Protein AF-A0A822FIA0-F1 (afdb_monomer)

pLDDT: mean 90.16, std 9.68, range [56.09, 98.62]

Structure (mmCIF, N/CA/C/O backbone):
data_AF-A0A822FIA0-F1
#
_entry.id   AF-A0A822FIA0-F1
#
loop_
_atom_site.group_PDB
_atom_site.id
_atom_site.type_symbol
_atom_site.label_atom_id
_atom_site.label_alt_id
_atom_site.label_comp_id
_atom_site.label_asym_id
_atom_site.label_entity_id
_atom_site.label_seq_id
_atom_site.pdbx_PDB_ins_code
_atom_site.Cartn_x
_atom_site.Cartn_y
_atom_site.Cartn_z
_atom_site.occupancy
_atom_site.B_iso_or_equiv
_atom_site.auth_seq_id
_atom_site.auth_comp_id
_atom_site.auth_asym_id
_atom_site.auth_atom_id
_atom_site.pdbx_PDB_model_num
ATOM 1 N N . ARG A 1 1 ? -0.409 5.246 -1.041 1.00 96.56 1 ARG A N 1
ATOM 2 C CA . ARG A 1 1 ? -0.980 5.289 0.332 1.00 96.56 1 ARG A CA 1
ATOM 3 C C . ARG A 1 1 ? -0.478 6.500 1.118 1.00 96.56 1 ARG A C 1
ATOM 5 O O . ARG A 1 1 ? -1.311 7.331 1.436 1.00 96.56 1 ARG A O 1
ATOM 12 N N . VAL A 1 2 ? 0.834 6.679 1.334 1.00 96.94 2 VAL A N 1
ATOM 13 C CA . VAL A 1 2 ? 1.371 7.876 2.030 1.00 96.94 2 VAL A CA 1
ATOM 14 C C . VAL A 1 2 ? 0.901 9.205 1.405 1.00 96.94 2 VAL A C 1
ATOM 16 O O . VAL A 1 2 ? 0.311 9.999 2.133 1.00 96.94 2 VAL A O 1
ATOM 19 N N . PRO A 1 3 ? 1.014 9.440 0.076 1.00 98.12 3 PRO A N 1
ATOM 20 C CA . PRO A 1 3 ? 0.528 10.694 -0.509 1.00 98.12 3 PRO A CA 1
ATOM 21 C C . PRO A 1 3 ? -0.981 10.902 -0.336 1.00 98.12 3 PRO A C 1
ATOM 23 O O . PRO A 1 3 ? -1.413 12.027 -0.122 1.00 98.12 3 PRO A O 1
ATOM 26 N N . ALA A 1 4 ? -1.781 9.831 -0.363 1.00 98.12 4 ALA A N 1
ATOM 27 C CA . ALA A 1 4 ? -3.221 9.921 -0.127 1.00 98.12 4 ALA A CA 1
ATOM 28 C C . ALA A 1 4 ? -3.545 10.392 1.296 1.00 98.12 4 ALA A C 1
ATOM 30 O O . ALA A 1 4 ? -4.343 11.311 1.459 1.00 98.12 4 ALA A O 1
ATOM 31 N N . GLY A 1 5 ? -2.876 9.825 2.309 1.00 95.75 5 GLY A N 1
ATOM 32 C CA . GLY A 1 5 ? -3.053 10.234 3.706 1.00 95.75 5 GLY A CA 1
ATOM 33 C C . GLY A 1 5 ? -2.692 11.703 3.948 1.00 95.75 5 GLY A C 1
ATOM 34 O O . GLY A 1 5 ? -3.395 12.394 4.676 1.00 95.75 5 GLY A O 1
ATOM 35 N N . LEU A 1 6 ? -1.653 12.205 3.273 1.00 96.00 6 LEU A N 1
ATOM 36 C CA . LEU A 1 6 ? -1.213 13.601 3.389 1.00 96.00 6 LEU A CA 1
ATOM 37 C C . LEU A 1 6 ? -2.090 14.597 2.617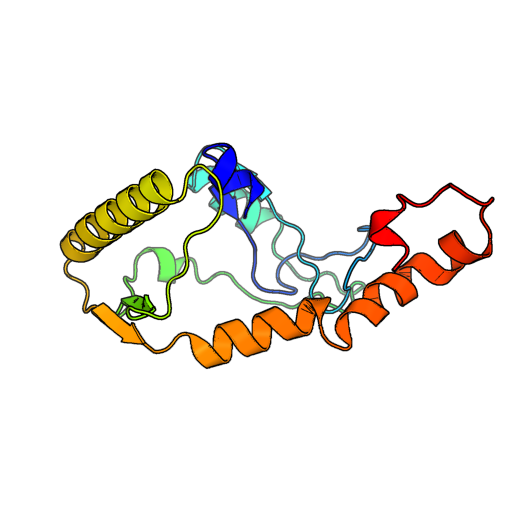 1.00 96.00 6 LEU A C 1
ATOM 39 O O . LEU A 1 6 ? -2.080 15.783 2.928 1.00 96.00 6 LEU A O 1
ATOM 43 N N . ASN A 1 7 ? -2.844 14.132 1.617 1.00 97.56 7 ASN A N 1
ATOM 44 C CA . ASN A 1 7 ? -3.628 14.993 0.726 1.00 97.56 7 ASN A CA 1
ATOM 45 C C . ASN A 1 7 ? -5.140 14.759 0.828 1.00 97.56 7 ASN A C 1
ATOM 47 O O . ASN A 1 7 ? -5.890 15.258 -0.005 1.00 97.56 7 ASN A O 1
ATOM 51 N N . ARG A 1 8 ? -5.597 14.020 1.850 1.00 96.88 8 ARG A N 1
ATOM 52 C CA . ARG A 1 8 ? -7.018 13.693 2.067 1.00 96.88 8 ARG A CA 1
ATOM 53 C C . ARG A 1 8 ? -7.666 13.040 0.838 1.00 96.88 8 ARG A C 1
ATOM 55 O O . ARG A 1 8 ? -8.758 13.424 0.425 1.00 96.88 8 ARG A O 1
ATOM 62 N N . LEU A 1 9 ? -6.975 12.063 0.261 1.00 98.31 9 LEU A N 1
ATOM 63 C CA . LEU A 1 9 ? -7.458 11.273 -0.871 1.00 98.31 9 LEU A CA 1
ATOM 64 C C . LEU A 1 9 ? -7.694 9.823 -0.453 1.00 98.31 9 LEU A C 1
ATOM 66 O O . LEU A 1 9 ? -7.119 9.332 0.522 1.00 98.31 9 LEU A O 1
ATOM 70 N N . ILE A 1 10 ? -8.467 9.107 -1.259 1.00 98.31 10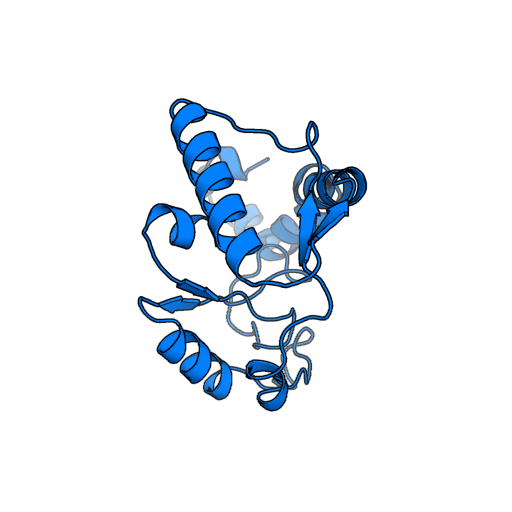 ILE A N 1
ATOM 71 C CA . ILE A 1 10 ? -8.483 7.649 -1.258 1.00 98.31 10 ILE A CA 1
ATOM 72 C C . ILE A 1 10 ? -7.267 7.165 -2.047 1.00 98.31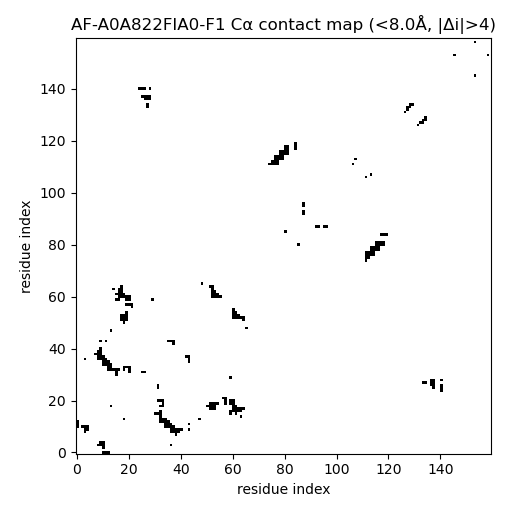 10 ILE A C 1
ATOM 74 O O . ILE A 1 10 ? -7.022 7.602 -3.168 1.00 98.31 10 ILE A O 1
ATOM 78 N N . GLY A 1 11 ? -6.478 6.268 -1.454 1.00 98.12 11 GLY A N 1
ATOM 79 C CA . GLY A 1 11 ? -5.332 5.639 -2.110 1.00 98.12 11 GLY A CA 1
ATOM 80 C C . GLY A 1 11 ? -5.525 4.135 -2.227 1.00 98.12 11 GLY A C 1
ATOM 81 O O . GLY A 1 11 ? -5.151 3.406 -1.305 1.00 98.12 11 GLY A O 1
ATOM 82 N N . LEU A 1 12 ? -6.065 3.669 -3.353 1.00 97.38 12 LEU A N 1
ATOM 83 C CA . LEU A 1 12 ? -6.305 2.2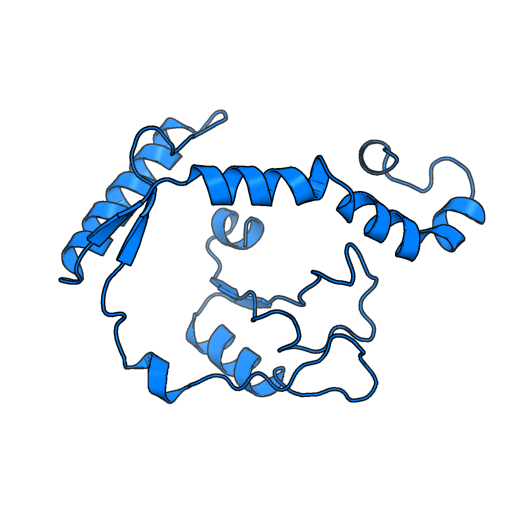47 -3.592 1.00 97.38 12 LEU A CA 1
ATOM 84 C C . LEU A 1 12 ? -5.012 1.565 -4.051 1.00 97.38 12 LEU A C 1
ATOM 86 O O . LEU A 1 12 ? -4.431 1.917 -5.079 1.00 97.38 12 LEU A O 1
ATOM 90 N N . LYS A 1 13 ? -4.566 0.570 -3.276 1.00 97.56 13 LYS A N 1
ATOM 91 C CA . LYS A 1 13 ? -3.485 -0.349 -3.654 1.00 97.56 13 LYS A CA 1
ATOM 92 C C . LYS A 1 13 ? -4.093 -1.737 -3.877 1.00 97.56 13 LYS A C 1
ATOM 94 O O . LYS A 1 13 ? -4.494 -2.352 -2.886 1.00 97.56 13 LYS A O 1
ATOM 99 N N . PRO A 1 14 ? -4.149 -2.253 -5.114 1.00 95.31 14 PRO A N 1
ATOM 100 C CA . PRO A 1 14 ? -4.716 -3.570 -5.367 1.00 95.31 14 PRO A CA 1
ATOM 101 C C . PRO A 1 14 ? -3.840 -4.678 -4.758 1.00 95.31 14 PRO A C 1
ATOM 103 O O . PRO A 1 14 ? -2.696 -4.451 -4.334 1.00 95.31 14 PRO A O 1
ATOM 106 N N . SER A 1 15 ? -4.379 -5.896 -4.701 1.00 95.19 15 SER A N 1
ATOM 107 C CA . SER A 1 15 ? -3.574 -7.097 -4.465 1.00 95.19 15 SER A CA 1
ATOM 108 C C . SER A 1 15 ? -2.496 -7.209 -5.542 1.00 95.19 15 SER A C 1
ATOM 110 O O . SER A 1 15 ? -2.746 -6.886 -6.702 1.00 95.19 15 SER A O 1
ATOM 112 N N . PHE A 1 16 ? -1.305 -7.667 -5.165 1.00 96.19 16 PHE A N 1
ATOM 113 C CA . PHE A 1 16 ? -0.202 -7.817 -6.110 1.00 96.19 16 PHE A CA 1
ATOM 114 C C . PHE A 1 16 ? -0.593 -8.737 -7.280 1.00 96.19 16 PHE A C 1
ATOM 116 O O . PHE A 1 16 ? -1.123 -9.829 -7.057 1.00 96.19 16 PHE A O 1
ATOM 123 N N . GLY A 1 17 ? -0.357 -8.270 -8.507 1.00 96.31 17 GLY A N 1
ATOM 124 C CA . GLY A 1 17 ? -0.712 -8.957 -9.751 1.00 96.31 17 GLY A CA 1
ATOM 125 C C . GLY A 1 17 ? -2.164 -8.799 -10.208 1.00 96.31 17 GLY A C 1
ATOM 126 O O . GLY A 1 17 ? -2.480 -9.174 -11.331 1.00 96.31 17 GLY A O 1
ATOM 127 N N . ALA A 1 18 ? -3.056 -8.227 -9.390 1.00 96.62 18 ALA A N 1
ATOM 128 C CA . ALA A 1 18 ? -4.450 -8.026 -9.792 1.00 96.62 18 ALA A CA 1
ATOM 129 C C . ALA A 1 18 ? -4.615 -6.974 -10.900 1.00 96.62 18 ALA A C 1
ATOM 131 O O . ALA A 1 18 ? -5.578 -7.022 -11.663 1.00 96.62 18 ALA A O 1
ATOM 132 N N . TRP A 1 19 ? -3.715 -5.992 -10.929 1.00 97.31 19 TRP A N 1
ATOM 133 C CA . TRP A 1 19 ? -3.585 -5.029 -12.015 1.00 97.31 19 TRP A CA 1
ATOM 134 C C . TRP A 1 19 ? -2.276 -5.347 -12.739 1.00 97.31 19 TRP A C 1
ATOM 136 O O . TRP A 1 19 ? -1.248 -5.445 -12.058 1.00 97.31 19 TRP A O 1
ATOM 146 N N . PRO A 1 20 ? -2.287 -5.504 -14.071 1.00 96.06 20 PRO A N 1
ATOM 147 C CA . PRO A 1 20 ? -1.059 -5.644 -14.840 1.00 96.06 20 PRO A CA 1
ATOM 148 C C . PRO A 1 20 ? -0.135 -4.432 -14.658 1.00 96.06 20 PRO A C 1
ATOM 150 O O . PRO A 1 20 ? -0.598 -3.293 -14.566 1.00 96.06 20 PRO A O 1
ATOM 153 N N . SER A 1 21 ? 1.173 -4.669 -14.627 1.00 95.62 21 SER A N 1
ATOM 154 C CA . SER A 1 21 ? 2.221 -3.647 -14.519 1.00 95.62 21 SER A CA 1
ATOM 155 C C . SER A 1 21 ? 3.069 -3.523 -15.787 1.00 95.62 21 SER A C 1
ATOM 157 O O . SER A 1 21 ? 3.999 -2.716 -15.841 1.00 95.62 21 SER A O 1
ATOM 159 N N . LYS A 1 22 ? 2.749 -4.273 -16.850 1.00 93.62 22 LYS A N 1
ATOM 160 C CA . LYS A 1 22 ? 3.439 -4.148 -18.138 1.00 93.62 22 LYS A CA 1
ATOM 161 C C . LYS A 1 22 ? 3.400 -2.706 -18.659 1.00 93.62 22 LYS A C 1
ATOM 163 O O . LYS A 1 22 ? 2.344 -2.090 -18.768 1.00 93.62 22 LYS A O 1
ATOM 168 N N . GLY A 1 23 ? 4.572 -2.194 -19.036 1.00 93.12 23 GLY A N 1
ATOM 169 C CA . GLY A 1 23 ? 4.750 -0.813 -19.497 1.00 93.12 23 GLY A CA 1
ATOM 170 C C . GLY A 1 23 ? 5.064 0.186 -18.380 1.00 93.12 23 GLY A C 1
ATOM 171 O O . GLY A 1 23 ? 5.329 1.349 -18.673 1.00 93.12 23 GLY A O 1
ATOM 172 N N . VAL A 1 24 ? 5.083 -0.254 -17.119 1.00 94.88 24 VAL A N 1
ATOM 173 C CA . VAL A 1 24 ? 5.576 0.527 -15.981 1.00 94.88 24 VAL A CA 1
ATOM 174 C C . VAL A 1 24 ? 7.071 0.272 -15.813 1.00 94.88 24 VAL A C 1
ATOM 176 O O . VAL A 1 24 ? 7.525 -0.868 -15.899 1.00 94.88 24 VAL A O 1
ATOM 179 N N . VAL A 1 25 ? 7.842 1.335 -15.577 1.00 93.06 25 VAL A N 1
ATOM 180 C CA . VAL A 1 25 ? 9.263 1.210 -15.230 1.00 93.06 25 VAL A CA 1
ATOM 181 C C . VAL A 1 25 ? 9.363 0.558 -13.845 1.00 93.06 25 VAL A C 1
ATOM 183 O O . VAL A 1 25 ? 8.787 1.105 -12.900 1.00 93.06 25 VAL A O 1
ATOM 186 N N . PRO A 1 26 ? 10.044 -0.593 -13.708 1.00 92.62 26 PRO A N 1
ATOM 187 C CA . PRO A 1 26 ? 10.074 -1.329 -12.452 1.00 92.62 26 PRO A CA 1
ATOM 188 C C . PRO A 1 26 ? 10.898 -0.598 -11.387 1.00 92.62 26 PRO A C 1
ATOM 190 O O . PRO A 1 26 ? 11.936 -0.005 -11.681 1.00 92.62 26 PRO A O 1
ATOM 193 N N . ALA A 1 27 ? 10.449 -0.692 -10.137 1.00 92.50 27 ALA A N 1
ATOM 194 C CA . ALA A 1 27 ? 11.231 -0.375 -8.951 1.00 92.50 27 ALA A CA 1
ATOM 195 C C . ALA A 1 27 ? 11.616 -1.672 -8.228 1.00 92.50 27 ALA A C 1
ATOM 197 O O . ALA A 1 27 ? 12.768 -2.073 -8.273 1.00 92.50 27 ALA A O 1
ATOM 198 N N . CYS A 1 28 ? 10.672 -2.372 -7.603 1.00 93.75 28 CYS A N 1
ATOM 199 C CA . CYS A 1 28 ? 10.892 -3.741 -7.136 1.00 93.75 28 CYS A CA 1
ATOM 200 C C . CYS A 1 28 ? 9.874 -4.606 -7.868 1.00 93.75 28 CYS A C 1
ATOM 202 O O . CYS A 1 28 ? 8.748 -4.742 -7.398 1.00 93.75 28 CYS A O 1
ATOM 204 N N . GLN A 1 29 ? 10.235 -5.134 -9.040 1.00 92.44 29 GLN A N 1
ATOM 205 C CA . GLN A 1 29 ? 9.261 -5.693 -9.982 1.00 92.44 29 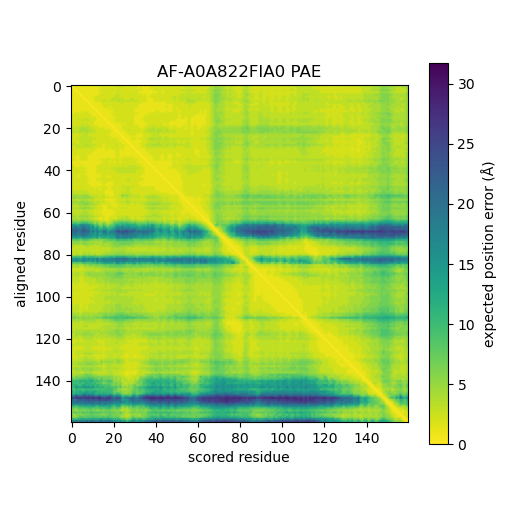GLN A CA 1
ATOM 206 C C . GLN A 1 29 ? 8.395 -6.798 -9.353 1.00 92.44 29 GLN A C 1
ATOM 208 O O . GLN A 1 29 ? 7.203 -6.884 -9.645 1.00 92.44 29 GLN A O 1
ATOM 213 N N . SER A 1 30 ? 8.964 -7.592 -8.438 1.00 93.44 30 SER A N 1
ATOM 214 C CA . SER A 1 30 ? 8.238 -8.633 -7.697 1.00 93.44 30 SER A CA 1
ATOM 215 C C . SER A 1 30 ? 7.225 -8.123 -6.656 1.00 93.44 30 SER A C 1
ATOM 217 O O . SER A 1 30 ? 6.454 -8.916 -6.113 1.00 93.44 30 SER A O 1
ATOM 219 N N . LEU A 1 31 ? 7.212 -6.818 -6.370 1.00 95.56 31 LEU A N 1
ATOM 220 C CA . LEU A 1 31 ? 6.385 -6.157 -5.351 1.00 95.56 31 LEU A CA 1
ATOM 221 C C . LEU A 1 31 ? 5.562 -4.981 -5.904 1.00 95.56 31 LEU A C 1
ATOM 223 O O . LEU A 1 31 ? 4.608 -4.533 -5.255 1.00 95.56 31 LEU A O 1
ATOM 227 N N . ASP A 1 32 ? 5.927 -4.465 -7.076 1.00 96.25 32 ASP A N 1
ATOM 228 C CA . ASP A 1 32 ? 5.328 -3.273 -7.657 1.00 96.25 32 ASP A CA 1
ATOM 229 C C . ASP A 1 32 ? 3.826 -3.452 -7.889 1.00 96.25 32 ASP A C 1
ATOM 231 O O . ASP A 1 32 ? 3.331 -4.481 -8.350 1.00 96.25 32 ASP A O 1
ATOM 235 N N . CYS A 1 33 ? 3.077 -2.407 -7.557 1.00 97.38 33 CYS A N 1
ATOM 236 C CA . CYS A 1 33 ? 1.646 -2.334 -7.801 1.00 97.38 33 CYS A CA 1
ATOM 237 C C . CYS A 1 33 ? 1.352 -0.992 -8.461 1.00 97.38 33 CYS A C 1
ATOM 239 O O . CYS A 1 33 ? 1.674 0.055 -7.893 1.00 97.38 33 CYS A O 1
ATOM 241 N N . VAL A 1 34 ? 0.663 -1.009 -9.601 1.00 97.38 34 VAL A N 1
ATOM 242 C CA . VAL A 1 34 ? -0.026 0.192 -10.078 1.00 97.38 34 VAL A CA 1
ATOM 243 C C . VAL A 1 34 ? -1.101 0.550 -9.052 1.00 97.38 34 VAL A C 1
ATOM 245 O O . VAL A 1 34 ? -1.789 -0.325 -8.524 1.00 97.38 34 VAL A O 1
ATOM 248 N N . THR A 1 35 ? -1.201 1.832 -8.707 1.00 97.69 35 THR A N 1
ATOM 249 C CA . THR A 1 35 ? -2.140 2.325 -7.690 1.00 97.69 35 THR A CA 1
ATOM 250 C C . THR A 1 35 ? -2.934 3.503 -8.218 1.00 97.69 35 THR A C 1
ATOM 252 O O . THR A 1 35 ? -2.579 4.098 -9.234 1.00 97.69 35 THR A O 1
ATOM 255 N N . LEU A 1 36 ? -4.005 3.839 -7.510 1.00 97.56 36 LEU A N 1
ATOM 256 C CA . LEU A 1 36 ? -4.922 4.900 -7.887 1.00 97.56 36 LEU A CA 1
ATOM 257 C C . LEU A 1 36 ? -5.137 5.869 -6.725 1.00 97.56 36 LEU A C 1
ATOM 259 O O . LEU A 1 36 ? -5.200 5.460 -5.561 1.00 97.56 36 LEU A O 1
ATOM 263 N N . PHE A 1 37 ? -5.306 7.143 -7.076 1.00 98.62 37 PHE A N 1
ATOM 264 C CA . PHE A 1 37 ? -5.817 8.178 -6.189 1.00 98.62 37 PHE A CA 1
ATOM 265 C C . PHE A 1 37 ? -7.171 8.684 -6.685 1.00 98.62 37 PHE A C 1
ATOM 267 O O . PHE A 1 37 ? -7.309 9.002 -7.864 1.00 98.62 37 PHE A O 1
ATOM 274 N N . THR A 1 38 ? -8.143 8.791 -5.784 1.00 98.44 38 THR A N 1
ATOM 275 C CA . THR A 1 38 ? -9.461 9.396 -6.041 1.00 98.44 38 THR A CA 1
ATOM 276 C C . THR A 1 38 ? -9.891 10.247 -4.849 1.00 98.44 38 THR A C 1
ATOM 278 O O . THR A 1 38 ? -9.308 10.155 -3.764 1.00 98.44 38 THR A O 1
ATOM 281 N N . HIS A 1 39 ? -10.908 11.087 -5.038 1.00 98.12 39 HIS A N 1
ATOM 282 C CA . HIS A 1 39 ? -11.559 11.782 -3.925 1.00 98.12 39 HIS A CA 1
ATOM 283 C C . HIS A 1 39 ? -12.580 10.887 -3.221 1.00 98.12 39 HIS A C 1
ATOM 285 O O . HIS A 1 39 ? -12.642 10.890 -1.996 1.00 98.12 39 HIS A O 1
ATOM 291 N N . GLU A 1 40 ? -13.308 10.079 -3.991 1.00 97.12 40 GLU A N 1
ATOM 292 C CA . GLU A 1 40 ? -14.377 9.224 -3.487 1.00 97.12 40 GLU A CA 1
ATOM 293 C C . GLU A 1 40 ? -14.001 7.743 -3.553 1.00 97.12 40 GLU A C 1
ATOM 295 O O . GLU A 1 40 ? -13.254 7.299 -4.434 1.00 97.12 40 GLU A O 1
ATOM 300 N N . LEU A 1 41 ? -14.535 6.960 -2.612 1.00 94.44 41 LEU A N 1
ATOM 301 C CA . LEU A 1 41 ? -14.309 5.516 -2.574 1.00 94.44 41 LEU A CA 1
ATOM 302 C C . LEU A 1 41 ? -14.956 4.825 -3.780 1.00 94.44 41 LEU A C 1
ATOM 304 O O . LEU A 1 41 ? -14.325 3.958 -4.379 1.00 94.44 41 LEU A O 1
ATOM 308 N N . ASP A 1 42 ? -16.164 5.233 -4.170 1.00 94.25 42 ASP A N 1
ATOM 309 C CA . ASP A 1 42 ? -16.902 4.617 -5.278 1.00 94.25 42 ASP A CA 1
ATOM 310 C C . ASP A 1 42 ? -16.156 4.735 -6.613 1.00 94.25 42 ASP A C 1
ATOM 312 O O . ASP A 1 42 ? -16.097 3.764 -7.369 1.00 94.25 42 ASP A O 1
ATOM 316 N N . ASP A 1 43 ? -15.481 5.862 -6.859 1.00 96.81 43 ASP A N 1
ATOM 317 C CA . ASP A 1 43 ? -14.619 6.039 -8.033 1.00 96.81 43 ASP A CA 1
ATOM 318 C C . ASP A 1 43 ? -13.453 5.044 -8.025 1.00 96.81 43 ASP A C 1
ATOM 320 O O . ASP A 1 43 ? -13.137 4.430 -9.047 1.00 96.81 43 ASP A O 1
ATOM 324 N N . ALA A 1 44 ? -12.822 4.837 -6.863 1.00 95.81 44 ALA A N 1
ATOM 325 C CA . ALA A 1 44 ? -11.740 3.866 -6.737 1.00 95.81 44 ALA A CA 1
ATOM 326 C C . ALA A 1 44 ? -12.236 2.438 -6.988 1.00 95.81 44 ALA A C 1
ATOM 328 O O . ALA A 1 44 ? -11.552 1.646 -7.639 1.00 95.81 44 ALA A O 1
ATOM 329 N N . ILE A 1 45 ? -13.435 2.112 -6.495 1.00 93.25 45 ILE A N 1
ATOM 330 C CA . ILE A 1 45 ? -14.078 0.815 -6.709 1.00 93.25 45 ILE A CA 1
ATOM 331 C C . ILE A 1 45 ? -14.386 0.609 -8.192 1.00 93.25 45 ILE A C 1
ATOM 333 O O . ILE A 1 45 ? -14.078 -0.463 -8.706 1.00 93.25 45 ILE A O 1
ATOM 337 N N . LEU A 1 46 ? -14.957 1.610 -8.865 1.00 94.31 46 LEU A N 1
ATOM 338 C CA . LEU A 1 46 ? -15.288 1.562 -10.287 1.00 94.31 46 LEU A CA 1
ATOM 339 C C . LEU A 1 46 ? -14.040 1.399 -11.158 1.00 94.31 46 LEU A C 1
ATOM 341 O O . LEU A 1 46 ? -14.015 0.562 -12.053 1.00 94.31 46 LEU A O 1
ATOM 345 N N . ILE A 1 47 ? -12.982 2.165 -10.898 1.00 96.00 47 ILE A N 1
ATOM 346 C CA . ILE A 1 47 ? -11.748 2.050 -11.681 1.00 96.00 47 ILE A CA 1
ATOM 347 C C . ILE A 1 47 ? -11.092 0.682 -11.451 1.00 96.00 47 ILE A C 1
ATOM 349 O O . ILE A 1 47 ? -10.608 0.070 -12.402 1.00 96.00 47 ILE A O 1
ATOM 353 N N . ASP A 1 48 ? -11.133 0.148 -10.227 1.00 95.44 48 ASP A N 1
ATOM 354 C CA . ASP A 1 48 ? -10.634 -1.201 -9.952 1.00 95.44 48 ASP A CA 1
ATOM 355 C C . ASP A 1 48 ? -11.368 -2.289 -10.744 1.00 95.44 48 ASP A C 1
ATOM 357 O O . ASP A 1 48 ? -10.711 -3.230 -11.177 1.00 95.44 48 ASP A O 1
ATOM 361 N N . THR A 1 49 ? -12.678 -2.175 -11.001 1.00 92.88 49 THR A N 1
ATOM 362 C CA . THR A 1 49 ? -13.382 -3.170 -11.836 1.00 92.88 49 THR A CA 1
ATOM 363 C C . THR A 1 49 ? -13.004 -3.093 -13.314 1.00 92.88 49 THR A C 1
ATOM 365 O O . THR A 1 49 ? -13.144 -4.091 -14.017 1.00 92.88 49 THR A O 1
ATOM 368 N N . ILE A 1 50 ? -12.519 -1.940 -13.781 1.00 94.75 50 ILE A N 1
ATOM 369 C CA . ILE A 1 50 ? -12.100 -1.723 -15.171 1.00 94.75 50 ILE A CA 1
ATOM 370 C C . ILE A 1 50 ? -10.658 -2.191 -15.392 1.00 94.75 50 ILE A C 1
ATOM 372 O O . ILE A 1 50 ? -10.367 -2.836 -16.395 1.00 94.75 50 ILE A O 1
ATOM 376 N N . VAL A 1 51 ? -9.747 -1.833 -14.482 1.00 95.25 51 VAL A N 1
ATOM 377 C CA . VAL A 1 51 ? -8.302 -2.072 -14.654 1.00 95.25 51 VAL A CA 1
ATOM 378 C C . VAL A 1 51 ? -7.904 -3.495 -14.264 1.00 95.25 51 VAL A C 1
ATOM 380 O O . VAL A 1 51 ? -6.955 -4.051 -14.818 1.00 95.25 51 VAL A O 1
ATOM 383 N N . ARG A 1 52 ? -8.617 -4.101 -13.310 1.00 95.62 52 ARG A N 1
ATOM 384 C CA . ARG A 1 52 ? -8.335 -5.460 -12.850 1.00 95.62 52 ARG A CA 1
ATOM 385 C C . ARG A 1 52 ? -8.532 -6.472 -13.971 1.00 95.62 52 ARG A C 1
ATOM 387 O O . ARG A 1 52 ? -9.583 -6.525 -14.603 1.00 95.62 52 ARG A O 1
ATOM 394 N N . GLY A 1 53 ? -7.550 -7.346 -14.139 1.00 93.19 53 GLY A N 1
ATOM 395 C CA . GLY A 1 53 ? -7.612 -8.407 -15.131 1.00 93.19 53 GLY A CA 1
ATOM 396 C C . GLY A 1 53 ? -6.256 -9.041 -15.385 1.00 93.19 53 GLY A C 1
ATOM 397 O O . GLY A 1 53 ? -5.229 -8.589 -14.879 1.00 93.19 53 GLY A O 1
ATOM 398 N N . ILE A 1 54 ? -6.273 -10.106 -16.183 1.00 95.81 54 ILE A N 1
ATOM 399 C CA . ILE A 1 54 ? -5.066 -10.834 -16.555 1.00 95.81 54 ILE A CA 1
ATOM 400 C C . ILE A 1 54 ? -4.462 -10.275 -17.849 1.00 95.81 54 ILE A C 1
ATOM 402 O O . ILE A 1 54 ? -5.127 -10.222 -18.885 1.00 95.81 54 ILE A O 1
ATOM 406 N N . ASP A 1 55 ? -3.179 -9.923 -17.811 1.00 96.06 55 ASP A N 1
ATOM 407 C CA . ASP A 1 55 ? -2.352 -9.728 -19.003 1.00 96.06 55 ASP A CA 1
ATOM 408 C C . ASP A 1 55 ? -1.401 -10.919 -19.123 1.00 96.06 55 ASP A C 1
ATOM 410 O O . ASP A 1 55 ? -0.478 -11.090 -18.334 1.00 96.06 55 ASP A O 1
ATOM 414 N N . LYS A 1 56 ? -1.607 -11.749 -20.149 1.00 96.06 56 LYS A N 1
ATOM 415 C CA . LYS A 1 56 ? -0.809 -12.967 -20.383 1.00 96.06 56 LYS A CA 1
ATOM 416 C C . LYS A 1 56 ? 0.666 -12.692 -20.677 1.00 96.06 56 LYS A C 1
ATOM 418 O O . LYS A 1 56 ? 1.462 -13.624 -20.696 1.00 96.06 56 LYS A O 1
ATOM 423 N N . THR A 1 57 ? 1.010 -11.450 -20.995 1.00 95.56 57 THR A N 1
ATOM 424 C CA . THR A 1 57 ? 2.376 -11.033 -21.315 1.00 95.56 57 THR A CA 1
ATOM 425 C C . THR A 1 57 ? 3.083 -10.356 -20.147 1.00 95.56 57 THR A C 1
ATOM 427 O O . THR A 1 57 ? 4.266 -10.044 -20.263 1.00 95.56 57 THR A O 1
ATOM 430 N N . ASP A 1 58 ? 2.380 -10.145 -19.036 1.00 95.56 58 ASP A N 1
ATOM 431 C CA . ASP A 1 58 ? 2.950 -9.680 -17.781 1.00 95.56 58 ASP A CA 1
ATOM 432 C C . ASP A 1 58 ? 3.200 -10.886 -16.854 1.00 95.56 58 ASP A C 1
ATOM 434 O O . ASP A 1 58 ? 2.241 -11.529 -16.421 1.00 95.56 58 ASP A O 1
ATOM 438 N N . PRO A 1 59 ? 4.464 -11.214 -16.522 1.00 94.19 59 PRO A N 1
ATOM 439 C CA . PRO A 1 59 ? 4.789 -12.362 -15.673 1.00 94.19 59 PRO A CA 1
ATOM 440 C C . PRO A 1 59 ? 4.260 -12.234 -14.237 1.00 94.19 59 PRO A C 1
ATOM 442 O O . PRO A 1 59 ? 4.161 -13.240 -13.532 1.00 94.19 59 PRO A O 1
ATOM 445 N N . TRP A 1 60 ? 3.921 -11.021 -13.794 1.00 95.44 60 TRP A N 1
ATOM 446 C CA . TRP A 1 60 ? 3.405 -10.759 -12.453 1.00 95.44 60 TRP A CA 1
ATOM 447 C C . TRP A 1 60 ? 1.883 -10.652 -12.406 1.00 95.44 60 TRP A C 1
ATOM 449 O O . TRP A 1 60 ? 1.313 -10.634 -11.312 1.00 95.44 60 TRP A O 1
ATOM 459 N N . SER A 1 61 ? 1.215 -10.630 -13.563 1.00 96.75 61 SER A N 1
ATOM 460 C CA . SER A 1 61 ? -0.241 -10.580 -13.636 1.00 96.75 61 SER A CA 1
ATOM 461 C C . SER A 1 61 ? -0.866 -11.890 -13.153 1.00 96.75 61 SER A C 1
ATOM 463 O O . SER A 1 61 ? -0.420 -12.994 -13.471 1.00 96.75 61 SER A O 1
ATOM 465 N N . ARG A 1 62 ? -1.917 -11.766 -12.341 1.00 95.44 62 ARG A N 1
ATOM 466 C CA . ARG A 1 62 ? -2.630 -12.875 -11.706 1.00 95.44 62 ARG A CA 1
ATOM 467 C C . ARG A 1 62 ? -4.127 -12.644 -11.826 1.00 95.44 62 ARG A C 1
ATOM 469 O O . ARG A 1 62 ? -4.611 -11.536 -11.604 1.00 95.44 62 ARG A O 1
ATOM 476 N N . ASP A 1 63 ? -4.868 -13.714 -12.089 1.00 94.44 63 ASP A N 1
ATOM 477 C CA . ASP A 1 63 ? -6.328 -13.679 -12.033 1.00 94.44 63 ASP A CA 1
ATOM 478 C C . ASP A 1 63 ? -6.793 -13.660 -10.568 1.00 94.44 63 ASP A C 1
ATOM 480 O O . ASP A 1 63 ? -6.985 -14.694 -9.928 1.00 94.44 63 ASP A O 1
ATOM 484 N N . ILE A 1 64 ? -6.867 -12.454 -10.002 1.00 93.25 64 ILE A N 1
ATOM 485 C CA . ILE A 1 64 ? -7.318 -12.210 -8.632 1.00 93.25 64 ILE A CA 1
ATOM 486 C C . ILE A 1 64 ? -8.659 -11.486 -8.719 1.00 93.25 64 ILE A C 1
ATOM 488 O O . ILE A 1 64 ? -8.678 -10.251 -8.822 1.00 93.25 64 ILE A O 1
ATOM 492 N N . PRO A 1 65 ? -9.791 -12.207 -8.673 1.00 87.44 65 PRO A N 1
ATOM 493 C CA . PRO A 1 65 ? -11.096 -11.577 -8.735 1.00 87.44 65 PRO A CA 1
ATOM 494 C C . PRO A 1 65 ? -11.321 -10.722 -7.493 1.00 87.44 65 PRO A C 1
ATOM 496 O O . PRO A 1 65 ? -10.933 -11.077 -6.376 1.00 87.44 65 PRO A O 1
ATOM 499 N N . ARG A 1 66 ? -11.999 -9.589 -7.672 1.00 81.69 66 ARG A N 1
ATOM 500 C CA . ARG A 1 66 ? -12.537 -8.857 -6.533 1.00 81.69 66 ARG A CA 1
ATOM 501 C C . ARG A 1 66 ? -13.842 -9.514 -6.124 1.00 81.69 66 ARG A C 1
ATOM 503 O O . ARG A 1 66 ? -14.782 -9.569 -6.912 1.00 81.69 66 ARG A O 1
ATOM 510 N N . GLN A 1 67 ? -13.913 -9.999 -4.892 1.00 73.75 67 GLN A N 1
ATOM 511 C CA . GLN A 1 67 ? -15.162 -10.503 -4.336 1.00 73.75 67 GLN A CA 1
ATOM 512 C C . GLN A 1 67 ? -16.084 -9.310 -4.053 1.00 73.75 67 GLN A C 1
ATOM 514 O O . GLN A 1 67 ? -16.133 -8.794 -2.949 1.00 73.75 67 GLN A O 1
ATOM 519 N N . LEU A 1 68 ? -16.802 -8.813 -5.063 1.00 65.19 68 LEU A N 1
ATOM 520 C CA . LEU A 1 68 ? -17.726 -7.683 -4.881 1.00 65.19 68 LEU A CA 1
ATOM 521 C C . LEU A 1 68 ? -18.847 -8.022 -3.883 1.00 65.19 68 LEU A C 1
ATOM 523 O O . LEU A 1 68 ? -19.311 -7.146 -3.159 1.00 65.19 68 LEU A O 1
ATOM 527 N N . SER A 1 69 ? -19.214 -9.303 -3.768 1.00 56.75 69 SER A N 1
ATOM 528 C CA . SER A 1 69 ? -20.127 -9.804 -2.735 1.00 56.75 69 SER A CA 1
ATOM 529 C C . SER A 1 69 ? -19.579 -9.661 -1.311 1.00 56.75 69 SER A C 1
ATOM 531 O O . SER A 1 69 ? -20.365 -9.656 -0.373 1.00 56.75 69 SER A O 1
ATOM 533 N N . SER A 1 70 ? -18.260 -9.517 -1.126 1.00 56.09 70 SER A N 1
ATOM 534 C CA . SER A 1 70 ? -17.654 -9.295 0.191 1.00 56.09 70 SER A CA 1
ATOM 535 C C . SER A 1 70 ? -17.708 -7.832 0.636 1.00 56.09 70 SER A C 1
ATOM 537 O O . SER A 1 70 ? -17.412 -7.553 1.788 1.00 56.09 70 SER A O 1
ATOM 539 N N . LEU A 1 71 ? -18.100 -6.887 -0.230 1.00 59.75 71 LEU A N 1
ATOM 540 C CA . LEU A 1 71 ? -18.211 -5.467 0.147 1.00 59.75 71 LEU A CA 1
ATOM 541 C C . LEU A 1 71 ? -19.378 -5.189 1.104 1.00 59.75 71 LEU A C 1
ATOM 543 O O . LEU A 1 71 ? -19.411 -4.143 1.741 1.00 59.75 71 LEU A O 1
ATOM 547 N N . SER A 1 72 ? -20.327 -6.121 1.202 1.00 64.12 72 SER A N 1
ATOM 548 C CA . SER A 1 72 ? -21.453 -6.077 2.144 1.00 64.12 72 SER A CA 1
ATOM 549 C C . SER A 1 72 ? -21.254 -6.990 3.359 1.00 64.12 72 SER A C 1
ATOM 551 O O . SER A 1 72 ? -22.102 -7.011 4.249 1.00 64.12 72 SER A O 1
ATOM 553 N N . ILE A 1 73 ? -20.140 -7.727 3.419 1.00 76.69 73 ILE A N 1
ATOM 554 C CA . ILE A 1 73 ? -19.813 -8.624 4.527 1.00 76.69 73 ILE A CA 1
ATOM 555 C C . ILE A 1 73 ? -18.796 -7.908 5.410 1.00 76.69 73 ILE A C 1
ATOM 557 O O . ILE A 1 73 ? -17.666 -7.650 4.996 1.00 76.69 73 ILE A O 1
ATOM 561 N N . LEU A 1 74 ? -19.212 -7.564 6.626 1.00 83.56 74 LEU A N 1
ATOM 562 C CA . LEU A 1 74 ? -18.292 -7.055 7.636 1.00 83.56 74 LEU A CA 1
ATOM 563 C C . LEU A 1 74 ? -17.310 -8.164 8.048 1.00 83.56 74 LEU A C 1
ATOM 565 O O . LEU A 1 74 ? -17.694 -9.335 8.060 1.00 83.56 74 LEU A O 1
ATOM 569 N N . PRO A 1 75 ? -16.055 -7.824 8.383 1.00 88.88 75 PRO A N 1
ATOM 570 C CA . PRO A 1 75 ? -15.114 -8.812 8.892 1.00 88.88 75 PRO A CA 1
ATOM 571 C C . PRO A 1 75 ? -15.557 -9.329 10.268 1.00 88.88 75 PRO A C 1
ATOM 573 O O . PRO A 1 75 ? -16.184 -8.597 11.032 1.00 88.88 75 PRO A O 1
ATOM 576 N N . ASP A 1 76 ? -15.163 -10.556 10.615 1.00 91.50 76 ASP A N 1
ATOM 577 C CA . ASP A 1 76 ? -15.481 -11.153 11.922 1.00 91.50 76 ASP A CA 1
ATOM 578 C C . ASP A 1 76 ? -14.861 -10.379 13.099 1.00 91.50 76 ASP A C 1
ATOM 580 O O . ASP A 1 76 ? -15.390 -10.390 14.209 1.00 91.50 76 ASP A O 1
ATOM 584 N N . LYS A 1 77 ? -13.716 -9.726 12.863 1.00 95.12 77 LYS A N 1
ATOM 585 C CA . LYS A 1 77 ? -12.990 -8.895 13.830 1.0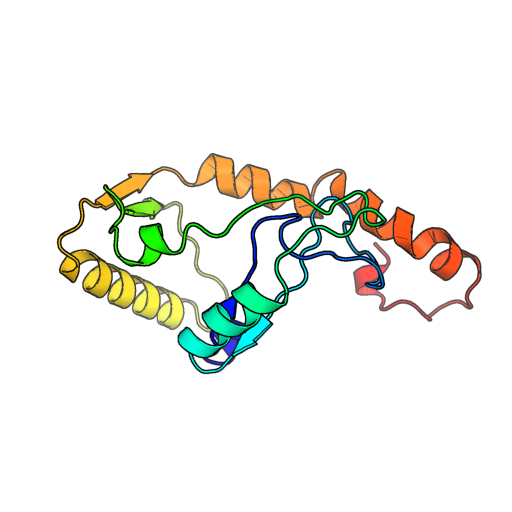0 95.12 77 LYS A CA 1
ATOM 586 C C . LYS A 1 77 ? -12.075 -7.893 13.129 1.00 95.12 77 LYS A C 1
ATOM 588 O O . LYS A 1 77 ? -11.703 -8.083 11.970 1.00 95.12 77 LYS A O 1
ATOM 593 N N . ILE A 1 78 ? -11.670 -6.857 13.855 1.00 95.44 78 ILE A N 1
ATOM 594 C CA . ILE A 1 78 ? -10.649 -5.889 13.448 1.00 95.44 78 ILE A CA 1
ATOM 595 C C . ILE A 1 78 ? -9.403 -6.120 14.302 1.00 95.44 78 ILE A C 1
ATOM 597 O O . ILE A 1 78 ? -9.468 -6.036 15.527 1.00 95.44 78 ILE A O 1
ATOM 601 N N . CYS A 1 79 ? -8.267 -6.387 13.659 1.00 94.75 79 CYS A N 1
ATOM 602 C CA . CYS A 1 79 ? -6.984 -6.476 14.351 1.00 94.75 79 CYS A CA 1
ATOM 603 C C . CYS A 1 79 ? -6.302 -5.104 14.376 1.00 94.75 79 CYS A C 1
ATOM 605 O O . CYS A 1 79 ? -6.122 -4.482 13.327 1.00 94.75 79 CYS A O 1
ATOM 607 N N . LEU A 1 80 ? -5.913 -4.646 15.562 1.00 94.00 80 LEU A N 1
ATOM 608 C CA . LEU A 1 80 ? -5.166 -3.411 15.779 1.00 94.00 80 LEU A CA 1
ATOM 609 C C . LEU A 1 80 ? -3.816 -3.730 16.415 1.00 94.00 80 LEU A C 1
ATOM 611 O O . LEU A 1 80 ? -3.714 -4.653 17.215 1.00 94.00 80 LEU A O 1
ATOM 615 N N . ILE A 1 81 ? -2.787 -2.952 16.096 1.00 91.88 81 ILE A N 1
ATOM 616 C CA . ILE A 1 81 ? -1.493 -3.085 16.771 1.00 91.88 81 ILE A CA 1
ATOM 617 C C . ILE A 1 81 ? -1.635 -2.635 18.234 1.00 91.88 81 ILE A C 1
ATOM 619 O O . ILE A 1 81 ? -2.291 -1.628 18.513 1.00 91.88 81 ILE A O 1
ATOM 623 N N . SER A 1 82 ? -1.070 -3.395 19.172 1.00 85.38 82 SER A N 1
ATOM 624 C CA . SER A 1 82 ? -1.042 -3.054 20.599 1.00 85.38 82 SER A CA 1
ATOM 625 C C . SER A 1 82 ? -0.043 -1.937 20.925 1.00 85.38 82 SER A C 1
ATOM 627 O O . SER A 1 82 ? 1.032 -1.858 20.338 1.00 85.38 82 SER A O 1
ATOM 629 N N . ASP A 1 83 ? -0.364 -1.116 21.926 1.00 72.19 83 ASP A N 1
ATOM 630 C CA . ASP A 1 83 ? 0.606 -0.260 22.631 1.00 72.19 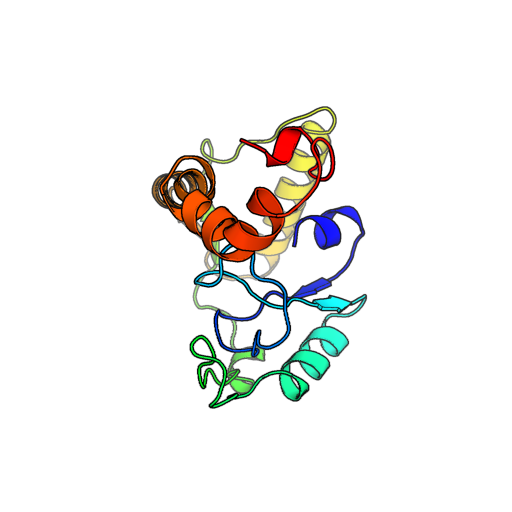83 ASP A CA 1
ATOM 631 C C . ASP A 1 83 ? 1.605 -1.162 23.403 1.00 72.19 83 ASP A C 1
ATOM 633 O O . ASP A 1 83 ? 1.150 -2.149 23.996 1.00 72.19 83 ASP A O 1
ATOM 637 N N . PRO A 1 84 ? 2.934 -0.911 23.395 1.00 71.06 84 PRO A N 1
ATOM 638 C CA . PRO A 1 84 ? 3.647 0.280 22.911 1.00 71.06 84 PRO A CA 1
ATOM 639 C C . PRO A 1 84 ? 4.234 0.181 21.501 1.00 71.06 84 PRO A C 1
ATOM 641 O O . PRO A 1 84 ? 5.024 1.040 21.121 1.00 71.06 84 PRO A O 1
ATOM 644 N N . SER A 1 85 ? 3.862 -0.819 20.702 1.00 76.06 85 SER A N 1
ATOM 645 C CA . SER A 1 85 ? 4.447 -1.036 19.368 1.00 76.06 85 SER A CA 1
ATOM 646 C C . SER A 1 85 ? 4.088 0.059 18.346 1.00 76.06 85 SER A C 1
ATOM 648 O O . SER A 1 85 ? 4.596 0.053 17.232 1.00 76.06 85 SER A O 1
ATOM 650 N N . ILE A 1 86 ? 3.205 1.004 18.691 1.00 87.31 86 ILE A N 1
ATOM 651 C CA . ILE A 1 86 ? 2.830 2.117 17.814 1.00 87.31 86 ILE A CA 1
ATOM 652 C C . ILE A 1 86 ? 3.732 3.319 18.077 1.00 87.31 86 ILE A C 1
ATOM 654 O O . ILE A 1 86 ? 3.645 3.972 19.118 1.00 87.31 86 ILE A O 1
ATOM 658 N N . GLU A 1 87 ? 4.525 3.676 17.075 1.00 90.06 87 GLU A N 1
ATOM 659 C CA . GLU A 1 87 ? 5.426 4.818 17.138 1.00 90.06 87 GLU A CA 1
ATOM 660 C C . GLU A 1 87 ? 4.917 5.999 16.299 1.00 90.06 87 GLU A C 1
ATOM 662 O O . GLU A 1 87 ? 4.398 5.845 15.191 1.00 90.06 87 GLU A O 1
ATOM 667 N N . PHE A 1 88 ? 5.105 7.214 16.818 1.00 93.25 88 PHE A N 1
ATOM 668 C CA . PHE A 1 88 ? 4.777 8.457 16.123 1.00 93.25 88 PHE A CA 1
ATOM 669 C C . PHE A 1 88 ? 5.983 9.392 16.138 1.00 93.25 88 PHE A C 1
ATOM 671 O O . PHE A 1 88 ? 6.565 9.671 17.189 1.00 93.25 88 PHE A O 1
ATOM 678 N N . PHE A 1 89 ? 6.340 9.922 14.970 1.00 93.75 89 PHE A N 1
ATOM 679 C CA . PHE A 1 89 ? 7.579 10.671 14.779 1.00 93.75 89 PHE A CA 1
ATOM 680 C C . PHE A 1 89 ? 7.360 12.048 14.158 1.00 93.75 89 PHE A C 1
ATOM 682 O O . PHE A 1 89 ? 6.349 12.328 13.512 1.00 93.75 89 PHE A O 1
ATOM 689 N N . GLY A 1 90 ? 8.385 12.888 14.294 1.00 95.56 90 GLY A N 1
ATOM 690 C CA . GLY A 1 90 ? 8.460 14.184 13.635 1.00 95.56 90 GLY A CA 1
ATOM 691 C C . GLY A 1 90 ? 7.706 15.301 14.366 1.00 95.56 90 GLY A C 1
ATOM 692 O O . GLY A 1 90 ? 7.216 15.113 15.480 1.00 95.56 90 GLY A O 1
ATOM 693 N N . PRO A 1 91 ? 7.628 16.491 13.745 1.00 96.94 91 PRO A N 1
ATOM 694 C CA . PRO A 1 91 ? 7.116 17.696 14.397 1.00 96.94 91 PRO A CA 1
ATOM 695 C C . PRO A 1 91 ? 5.613 17.653 14.708 1.00 96.94 91 PRO A C 1
ATOM 697 O O . PRO A 1 91 ? 5.161 18.447 15.521 1.00 96.94 91 PRO A O 1
ATOM 700 N N . TYR A 1 92 ? 4.864 16.732 14.091 1.00 95.50 92 TYR A N 1
ATOM 701 C CA . TYR A 1 92 ? 3.410 16.585 14.243 1.00 95.50 92 TYR A CA 1
ATOM 702 C C . TYR A 1 92 ? 3.011 15.325 15.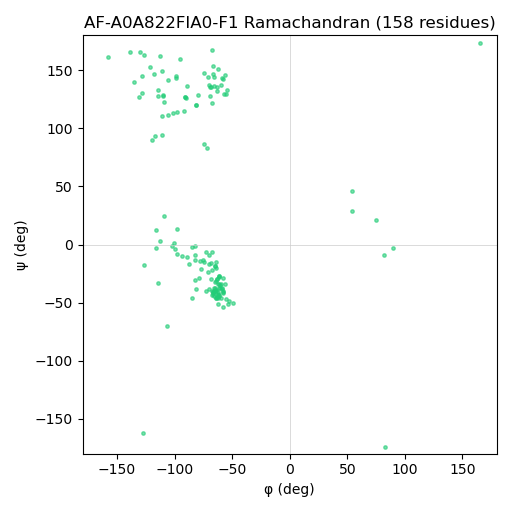032 1.00 95.50 92 TYR A C 1
ATOM 704 O O . TYR A 1 92 ? 1.933 14.765 14.828 1.00 95.50 92 TYR A O 1
ATOM 712 N N . THR A 1 93 ? 3.907 14.812 15.884 1.00 96.06 93 THR A N 1
ATOM 713 C CA . THR A 1 93 ? 3.689 13.540 16.596 1.00 96.06 93 THR A CA 1
ATOM 714 C C . THR A 1 93 ? 2.412 13.552 17.446 1.00 96.06 93 THR A C 1
ATOM 716 O O . THR A 1 93 ? 1.622 12.609 17.393 1.00 96.06 93 THR A O 1
ATOM 719 N N . ASN A 1 94 ? 2.135 14.663 18.138 1.00 96.62 94 ASN A N 1
ATOM 720 C CA . ASN A 1 94 ? 0.951 14.806 18.987 1.00 96.62 94 ASN A CA 1
ATOM 721 C C . ASN A 1 94 ? -0.339 14.780 18.154 1.00 96.62 94 ASN A C 1
ATOM 723 O O . ASN A 1 94 ? -1.328 14.158 18.532 1.00 96.62 94 ASN A O 1
ATOM 727 N N . GLU A 1 95 ? -0.336 15.437 16.997 1.00 96.62 95 GLU A N 1
ATOM 728 C CA . GLU A 1 95 ? -1.466 15.484 16.078 1.00 96.62 95 GLU A CA 1
ATOM 729 C C . GLU A 1 95 ? -1.757 14.106 15.480 1.00 96.62 95 GLU A C 1
ATOM 731 O O . GLU A 1 95 ? -2.923 13.718 15.381 1.00 96.62 95 GLU A O 1
ATOM 736 N N . TYR A 1 96 ? -0.717 13.343 15.132 1.00 95.44 96 TYR A N 1
ATOM 737 C CA . TYR A 1 96 ? -0.876 11.970 14.657 1.00 95.44 96 TYR A CA 1
ATOM 738 C C . TYR A 1 96 ? -1.410 11.037 15.748 1.00 95.44 96 TYR A C 1
ATOM 740 O O . TYR A 1 96 ? -2.326 10.261 15.472 1.00 95.44 96 TYR A O 1
ATOM 748 N N . GLN A 1 97 ? -0.929 11.164 16.989 1.00 94.88 97 GLN A N 1
ATOM 749 C CA . GLN A 1 97 ? -1.460 10.416 18.136 1.00 94.88 97 GLN A CA 1
ATOM 750 C C . GLN A 1 97 ? -2.945 10.716 18.375 1.00 94.88 97 GLN A C 1
ATOM 752 O O . GLN A 1 97 ? -3.751 9.797 18.525 1.00 94.88 97 GLN A O 1
ATOM 757 N N . LEU A 1 98 ? -3.339 11.993 18.346 1.00 96.06 98 LEU A N 1
ATOM 758 C CA . LEU A 1 98 ? -4.737 12.402 18.504 1.00 96.06 98 LEU A CA 1
ATOM 759 C C . LEU A 1 98 ? -5.623 11.897 17.356 1.00 96.06 98 LEU A C 1
ATOM 761 O O . LEU A 1 98 ? -6.757 11.480 17.587 1.00 96.06 98 LEU A O 1
ATOM 765 N N . ALA A 1 99 ? -5.135 11.932 16.112 1.00 95.38 99 ALA A N 1
ATOM 766 C CA . ALA A 1 99 ? -5.863 11.395 14.962 1.00 95.38 99 ALA A CA 1
ATOM 767 C C . ALA A 1 99 ? -6.043 9.870 15.058 1.00 95.38 99 ALA A C 1
ATOM 769 O O . ALA A 1 99 ? -7.118 9.353 14.743 1.00 95.38 99 ALA A O 1
ATOM 770 N N . TRP A 1 100 ? -5.019 9.161 15.539 1.00 94.56 100 TRP A N 1
ATOM 771 C CA . TRP A 1 100 ? -5.091 7.729 15.810 1.00 94.56 100 TRP A CA 1
ATOM 772 C C . TRP A 1 100 ? -6.134 7.411 16.883 1.00 94.56 100 TRP A C 1
ATOM 774 O O . TRP A 1 100 ? -7.040 6.623 16.624 1.00 94.56 100 TRP A O 1
ATOM 784 N N . GLN A 1 101 ? -6.085 8.086 18.037 1.00 94.44 101 GLN A N 1
ATOM 785 C CA . GLN A 1 101 ? -7.055 7.904 19.127 1.00 94.44 101 GLN A CA 1
ATOM 786 C C . GLN A 1 101 ? -8.498 8.124 18.655 1.00 94.44 101 GLN A C 1
ATOM 788 O O . GLN A 1 101 ? -9.348 7.260 18.860 1.00 94.44 101 GLN A O 1
ATOM 793 N N . LYS A 1 102 ? -8.755 9.211 17.914 1.00 96.50 102 LYS A N 1
ATOM 794 C CA . LYS A 1 102 ? -10.069 9.471 17.298 1.00 96.50 102 LYS A CA 1
ATOM 795 C C . LYS A 1 102 ? -10.504 8.355 16.349 1.00 96.50 102 LYS A C 1
ATOM 797 O O . LYS A 1 102 ? -11.680 8.017 16.287 1.00 96.50 102 LYS A O 1
ATOM 802 N N . THR A 1 103 ? -9.570 7.778 15.595 1.00 95.19 103 THR A N 1
ATOM 803 C CA . THR A 1 103 ? -9.867 6.659 14.692 1.00 95.19 103 THR A CA 1
ATOM 804 C C . THR A 1 103 ? -10.239 5.403 15.478 1.00 95.19 103 THR A C 1
ATOM 806 O O . THR A 1 103 ? -11.186 4.717 15.102 1.00 95.19 103 THR A O 1
ATOM 809 N N . ILE A 1 104 ? -9.561 5.125 16.595 1.00 93.50 104 ILE A N 1
ATOM 810 C CA . ILE A 1 104 ? -9.911 4.007 17.480 1.00 93.50 104 ILE A CA 1
ATOM 811 C C . ILE A 1 104 ? -11.309 4.189 18.080 1.00 93.50 104 ILE A C 1
ATOM 813 O O . ILE A 1 104 ? -12.095 3.244 18.053 1.00 93.50 104 ILE A O 1
ATOM 817 N N . GLU A 1 105 ? -11.656 5.392 18.543 1.00 94.75 105 GLU A N 1
ATOM 818 C CA . GLU A 1 105 ? -13.005 5.704 19.042 1.00 94.75 105 GLU A CA 1
ATOM 819 C C . GLU A 1 105 ? -14.084 5.442 17.978 1.00 94.75 105 GLU A C 1
ATOM 821 O O . GLU A 1 105 ? -15.132 4.874 18.282 1.00 94.75 105 GLU A O 1
ATOM 826 N N . LEU A 1 106 ? -13.824 5.805 16.716 1.00 94.94 106 LEU A N 1
ATOM 827 C CA . LEU A 1 106 ? -14.731 5.521 15.599 1.00 94.94 106 LEU A CA 1
ATOM 828 C C . LEU A 1 106 ? -14.835 4.019 15.307 1.00 94.94 106 LEU A C 1
ATOM 830 O O . LEU A 1 106 ? -15.932 3.512 15.089 1.00 94.94 106 LEU A O 1
ATOM 834 N N . ILE A 1 107 ? -13.715 3.290 15.327 1.00 93.75 107 ILE A N 1
ATOM 835 C CA . ILE A 1 107 ? -13.700 1.836 15.110 1.00 93.75 107 ILE A CA 1
ATOM 836 C C . ILE A 1 107 ? -14.492 1.114 16.206 1.00 93.75 107 ILE A C 1
ATOM 838 O O . ILE A 1 107 ? -15.263 0.204 15.907 1.00 93.75 107 ILE A O 1
ATOM 842 N N . GLN A 1 108 ? -14.368 1.546 17.462 1.00 93.00 108 GLN A N 1
ATOM 843 C CA . GLN A 1 108 ? -15.125 0.988 18.587 1.00 93.00 108 GLN A CA 1
ATOM 844 C C . GLN A 1 108 ? -16.645 1.152 18.420 1.00 93.00 108 GLN A C 1
ATOM 846 O O . GLN A 1 108 ? -17.406 0.315 18.900 1.00 93.00 108 GLN A O 1
ATOM 851 N N . GLN A 1 109 ? -17.102 2.175 17.689 1.00 94.94 109 GLN A N 1
ATOM 852 C CA . GLN A 1 109 ? -18.523 2.380 17.383 1.00 94.94 109 GLN A CA 1
ATOM 853 C C . GLN A 1 109 ? -19.064 1.421 16.308 1.00 94.94 109 GLN A C 1
ATOM 855 O O . GLN A 1 109 ? -20.280 1.299 16.165 1.00 94.94 109 GLN A O 1
ATOM 860 N N . LEU A 1 110 ? -18.198 0.712 15.569 1.00 90.69 110 LEU A N 1
ATOM 861 C CA . LEU A 1 110 ? -18.612 -0.236 14.524 1.00 90.69 110 LEU A CA 1
ATOM 862 C C . LEU A 1 110 ? -19.218 -1.535 15.084 1.00 90.69 110 LEU A C 1
ATOM 864 O O . LEU A 1 110 ? -19.720 -2.342 14.307 1.00 90.69 110 LEU A O 1
ATOM 868 N N . ASN A 1 111 ? -19.194 -1.741 16.409 1.00 88.81 111 ASN A N 1
ATOM 869 C CA . ASN A 1 111 ? -19.687 -2.948 17.091 1.00 88.81 111 ASN A CA 1
ATOM 870 C C . ASN A 1 111 ? -19.080 -4.260 16.555 1.00 88.81 111 ASN A C 1
ATOM 872 O O . ASN A 1 111 ? -19.711 -5.316 16.618 1.00 88.81 111 ASN A O 1
ATOM 876 N N . LEU A 1 112 ? -17.851 -4.197 16.038 1.00 94.44 112 LEU A N 1
ATOM 877 C CA . LEU A 1 112 ? -17.073 -5.363 15.634 1.00 94.44 112 LEU A CA 1
ATOM 878 C C . LEU A 1 112 ? -16.081 -5.735 16.743 1.00 94.44 112 LEU A C 1
ATOM 880 O O . LEU A 1 112 ? -15.527 -4.834 17.378 1.00 94.44 112 LEU A O 1
ATOM 884 N N . PRO A 1 113 ? -15.823 -7.034 16.982 1.00 96.00 113 PRO A N 1
ATOM 885 C CA . PRO A 1 113 ? -14.767 -7.458 17.891 1.00 96.00 113 PRO A CA 1
ATOM 886 C C . PRO A 1 113 ? -13.421 -6.843 17.497 1.00 96.00 113 PRO A C 1
ATOM 888 O O . PRO A 1 113 ? -13.038 -6.874 16.327 1.00 96.00 113 PRO A O 1
ATOM 891 N N . ILE A 1 114 ? -12.700 -6.302 18.478 1.00 95.94 114 ILE A N 1
ATOM 892 C CA . ILE A 1 114 ? -11.356 -5.750 18.293 1.00 95.94 114 ILE A CA 1
ATOM 893 C C . ILE A 1 114 ? -10.361 -6.671 18.987 1.00 95.94 114 ILE A C 1
ATOM 895 O O . ILE A 1 114 ? -10.511 -6.974 20.171 1.00 95.94 114 ILE A O 1
ATOM 899 N N . GLU A 1 115 ? -9.337 -7.090 18.254 1.00 95.38 115 GLU A N 1
ATOM 900 C CA . GLU A 1 115 ? -8.213 -7.853 18.785 1.00 95.38 115 GLU A CA 1
ATOM 901 C C . GLU A 1 115 ? -6.943 -7.019 18.679 1.00 95.38 115 GLU A C 1
ATOM 903 O O . GLU A 1 115 ? -6.617 -6.505 17.610 1.00 95.38 115 GLU A O 1
ATOM 908 N N . TYR A 1 116 ? -6.228 -6.888 19.791 1.00 94.19 116 TYR A N 1
ATOM 909 C CA . TYR A 1 116 ? -4.921 -6.251 19.793 1.00 94.19 116 TYR A CA 1
ATOM 910 C C . TYR A 1 116 ? -3.845 -7.304 19.544 1.00 94.19 116 TYR A C 1
ATOM 912 O O . TYR A 1 116 ? -3.802 -8.317 20.242 1.00 94.19 116 TYR A O 1
ATOM 920 N N . ILE A 1 117 ? -3.000 -7.062 18.546 1.00 93.88 117 ILE A N 1
ATOM 921 C CA . ILE A 1 117 ? -1.927 -7.961 18.118 1.00 93.88 117 ILE A CA 1
ATOM 922 C C . ILE A 1 117 ? -0.572 -7.263 18.218 1.00 93.88 117 ILE A C 1
ATOM 924 O O . ILE A 1 117 ? -0.484 -6.040 18.092 1.00 93.88 117 ILE A O 1
ATOM 928 N N . ASP A 1 118 ? 0.483 -8.051 18.407 1.00 91.50 118 ASP A N 1
ATOM 929 C CA . ASP A 1 118 ? 1.851 -7.549 18.313 1.00 91.50 118 ASP A CA 1
ATOM 930 C C . ASP A 1 118 ? 2.195 -7.216 16.849 1.00 91.50 118 ASP A C 1
ATOM 932 O O . ASP A 1 118 ? 1.833 -7.946 15.922 1.00 91.50 118 ASP A O 1
ATOM 936 N N . GLY A 1 119 ? 2.866 -6.083 16.649 1.00 89.88 119 GLY A N 1
ATOM 937 C CA . GLY A 1 119 ? 3.309 -5.585 15.349 1.00 89.88 119 GLY A CA 1
ATOM 938 C C . GLY A 1 119 ? 4.693 -6.075 14.925 1.00 89.88 119 GLY A C 1
ATOM 939 O O . GLY A 1 119 ? 5.041 -5.899 13.761 1.00 89.88 119 GLY A O 1
ATOM 940 N N . HIS A 1 120 ? 5.454 -6.712 15.822 1.00 91.00 120 HIS A N 1
ATOM 941 C CA . HIS A 1 120 ? 6.873 -7.017 15.612 1.00 91.00 120 HIS A CA 1
ATOM 942 C C . HIS A 1 120 ? 7.188 -7.693 14.267 1.00 91.00 120 HIS A C 1
ATOM 944 O O . HIS A 1 120 ? 8.034 -7.200 13.523 1.00 91.00 120 HIS A O 1
ATOM 950 N N . ASP A 1 121 ? 6.469 -8.761 13.908 1.00 92.00 121 ASP A N 1
ATOM 951 C CA . ASP A 1 121 ? 6.706 -9.493 12.654 1.00 92.00 121 ASP A CA 1
ATOM 952 C C . ASP A 1 121 ? 6.430 -8.625 11.409 1.00 92.00 121 ASP A C 1
ATOM 954 O O . ASP A 1 121 ? 7.072 -8.778 10.366 1.00 92.00 121 ASP A O 1
ATOM 958 N N . PHE A 1 122 ? 5.476 -7.690 11.500 1.00 92.56 122 PHE A N 1
ATOM 959 C CA . PHE A 1 122 ? 5.176 -6.752 10.417 1.00 92.56 122 PHE A CA 1
ATOM 960 C C . PHE A 1 122 ? 6.272 -5.698 10.275 1.00 92.56 122 PHE A C 1
ATOM 962 O O . PHE A 1 122 ? 6.644 -5.368 9.146 1.00 92.56 122 PHE A O 1
ATOM 969 N N . ASP A 1 123 ? 6.796 -5.195 11.393 1.00 91.94 123 ASP A N 1
ATOM 970 C CA . ASP A 1 123 ? 7.887 -4.221 11.411 1.00 91.94 123 ASP A CA 1
ATOM 971 C C . ASP A 1 123 ? 9.192 -4.843 10.911 1.00 91.94 123 ASP A C 1
ATOM 973 O O . ASP A 1 123 ? 9.882 -4.253 10.072 1.00 91.94 123 ASP A O 1
ATOM 977 N N . GLU A 1 124 ? 9.496 -6.070 11.349 1.00 94.12 124 GLU A N 1
ATOM 978 C CA . GLU A 1 124 ? 10.631 -6.835 10.846 1.00 94.12 124 GLU A CA 1
ATOM 979 C C . GLU A 1 124 ? 10.500 -7.012 9.331 1.00 94.12 124 GLU A C 1
ATOM 981 O O . GLU A 1 124 ? 11.382 -6.571 8.595 1.00 94.12 124 GLU A O 1
ATOM 986 N N . ALA A 1 125 ? 9.371 -7.533 8.838 1.00 95.44 125 ALA A N 1
ATOM 987 C CA . ALA A 1 125 ? 9.138 -7.707 7.405 1.00 95.44 125 ALA A CA 1
ATOM 988 C C . ALA A 1 125 ? 9.231 -6.388 6.613 1.00 95.44 125 ALA A C 1
ATOM 990 O O . ALA A 1 125 ? 9.806 -6.360 5.520 1.00 95.44 125 ALA A O 1
ATOM 991 N N . ALA A 1 126 ? 8.704 -5.283 7.151 1.00 94.19 126 ALA A N 1
ATOM 992 C CA . ALA A 1 126 ? 8.780 -3.967 6.522 1.00 94.19 126 ALA A CA 1
ATOM 993 C C . ALA A 1 126 ? 10.225 -3.455 6.420 1.00 94.19 126 ALA A C 1
ATOM 995 O O . ALA A 1 126 ? 10.593 -2.859 5.402 1.00 94.19 126 ALA A O 1
ATOM 996 N N . SER A 1 127 ? 11.056 -3.722 7.432 1.00 94.94 127 SER A N 1
ATOM 997 C CA . SER A 1 127 ? 12.463 -3.311 7.450 1.00 94.94 127 SER A CA 1
ATOM 998 C C . SER A 1 127 ? 13.274 -3.953 6.318 1.00 94.94 127 SER A C 1
ATOM 1000 O O . SER A 1 127 ? 14.133 -3.294 5.729 1.00 94.94 127 SER A O 1
ATOM 1002 N N . ILE A 1 128 ? 12.953 -5.194 5.927 1.00 96.12 128 ILE A N 1
ATOM 1003 C CA . ILE A 1 128 ? 13.697 -5.950 4.905 1.00 96.12 128 ILE A CA 1
ATOM 1004 C C . ILE A 1 128 ? 13.552 -5.316 3.507 1.00 96.12 128 ILE A C 1
ATOM 1006 O O . ILE A 1 128 ? 14.422 -5.498 2.655 1.00 96.12 128 ILE A O 1
ATOM 1010 N N . LEU A 1 129 ? 12.508 -4.513 3.261 1.00 95.06 129 LEU A N 1
ATOM 1011 C CA . LEU A 1 129 ? 12.309 -3.836 1.972 1.00 95.06 129 LEU A CA 1
ATOM 1012 C C . LEU A 1 129 ? 13.484 -2.916 1.594 1.00 95.06 129 LEU A C 1
ATOM 1014 O O . LEU A 1 129 ? 13.847 -2.839 0.421 1.00 95.06 129 LEU A O 1
ATOM 1018 N N . TYR A 1 130 ? 14.063 -2.222 2.578 1.00 92.06 130 TYR A N 1
ATOM 1019 C CA . TYR A 1 130 ? 15.209 -1.326 2.382 1.00 92.06 130 TYR A CA 1
ATOM 1020 C C . TYR A 1 130 ? 16.478 -1.811 3.091 1.00 92.06 130 TYR A C 1
ATOM 1022 O O . TYR A 1 130 ? 17.571 -1.585 2.586 1.00 92.06 130 TYR A O 1
ATOM 1030 N N . GLY A 1 131 ? 16.350 -2.475 4.242 1.00 92.62 131 GLY A N 1
ATOM 1031 C CA . GLY A 1 131 ? 17.468 -3.043 5.001 1.00 92.62 131 GLY A CA 1
ATOM 1032 C C . GLY A 1 131 ? 17.903 -4.436 4.538 1.00 92.62 131 GLY A C 1
ATOM 1033 O O . GLY A 1 131 ? 18.847 -4.990 5.094 1.00 92.62 131 GLY A O 1
ATOM 1034 N N . GLY A 1 132 ? 17.219 -5.018 3.550 1.00 92.88 132 GLY A N 1
ATOM 1035 C CA . GLY A 1 132 ? 17.458 -6.369 3.052 1.00 92.88 132 GLY A CA 1
ATOM 1036 C C . GLY A 1 132 ? 17.665 -6.444 1.534 1.00 92.88 132 GLY A C 1
ATOM 1037 O O . GLY A 1 132 ? 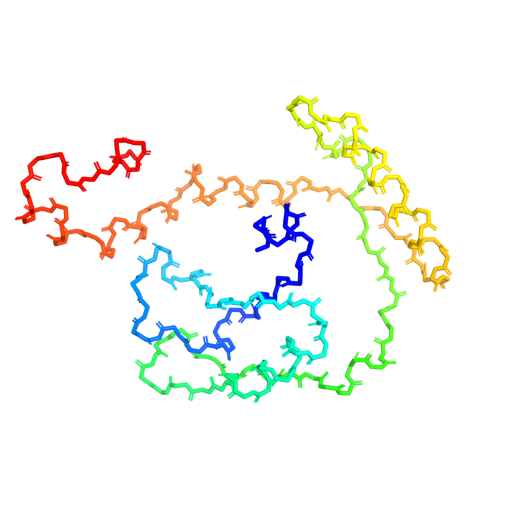17.960 -5.442 0.883 1.00 92.88 132 GLY A O 1
ATOM 1038 N N . PRO A 1 133 ? 17.526 -7.641 0.933 1.00 93.69 133 PRO A N 1
ATOM 1039 C CA . PRO A 1 133 ? 17.960 -7.894 -0.442 1.00 93.69 133 PRO A CA 1
ATOM 1040 C C . PRO A 1 133 ? 17.053 -7.289 -1.524 1.00 93.69 133 PRO A C 1
ATOM 1042 O O . PRO A 1 133 ? 17.484 -7.186 -2.669 1.00 93.69 133 PRO A O 1
ATOM 1045 N N . TRP A 1 134 ? 15.826 -6.861 -1.205 1.00 92.69 134 TRP A N 1
ATOM 1046 C CA . TRP A 1 134 ? 14.888 -6.324 -2.207 1.00 92.69 134 TRP A CA 1
ATOM 1047 C C . TRP A 1 134 ? 15.350 -5.023 -2.866 1.00 92.69 134 TRP A C 1
ATOM 1049 O O . TRP A 1 134 ? 14.895 -4.701 -3.966 1.00 92.69 134 TRP A O 1
ATOM 1059 N N . ILE A 1 135 ? 16.298 -4.302 -2.260 1.00 90.19 135 ILE A N 1
ATOM 1060 C CA . ILE A 1 135 ? 16.918 -3.140 -2.902 1.00 90.19 135 ILE A CA 1
ATOM 1061 C C . ILE A 1 135 ? 17.649 -3.520 -4.199 1.00 90.19 135 ILE A C 1
ATOM 1063 O O . ILE A 1 135 ? 17.703 -2.713 -5.125 1.00 90.19 135 ILE A O 1
ATOM 1067 N N . ALA A 1 136 ? 18.131 -4.763 -4.317 1.00 89.75 136 ALA A N 1
ATOM 1068 C CA . ALA A 1 136 ? 18.795 -5.258 -5.519 1.00 89.75 136 ALA A CA 1
ATOM 1069 C C . ALA A 1 136 ? 17.866 -5.284 -6.744 1.00 89.75 136 ALA A C 1
ATOM 1071 O O . ALA A 1 136 ? 18.333 -5.082 -7.864 1.00 89.75 136 ALA A O 1
ATOM 1072 N N . GLU A 1 137 ? 16.551 -5.465 -6.561 1.00 91.50 137 GLU A N 1
ATOM 1073 C CA . GLU A 1 137 ? 15.614 -5.425 -7.691 1.00 91.50 137 GLU A CA 1
ATOM 1074 C C . GLU A 1 137 ? 15.545 -4.034 -8.336 1.00 91.50 137 GLU A C 1
ATOM 1076 O O . GLU A 1 137 ? 15.446 -3.947 -9.562 1.00 91.50 137 GLU A O 1
ATOM 1081 N N . ARG A 1 138 ? 15.712 -2.957 -7.551 1.00 87.19 138 ARG A N 1
ATOM 1082 C CA . ARG A 1 138 ? 15.758 -1.576 -8.073 1.00 87.19 138 ARG A CA 1
ATOM 1083 C C . ARG A 1 138 ? 16.908 -1.383 -9.037 1.00 87.19 138 ARG A C 1
ATOM 1085 O O . ARG A 1 138 ? 16.736 -0.798 -10.101 1.00 87.19 138 ARG A O 1
ATOM 1092 N N . TRP A 1 139 ? 18.065 -1.918 -8.672 1.00 83.25 139 TRP A N 1
ATOM 1093 C CA . TRP A 1 139 ? 19.255 -1.867 -9.506 1.00 83.25 139 TRP A CA 1
ATOM 1094 C C . TRP A 1 139 ? 19.123 -2.760 -10.736 1.00 83.25 139 TRP A C 1
ATOM 1096 O O . TRP A 1 139 ? 19.493 -2.337 -11.825 1.00 83.25 139 TRP A O 1
ATOM 1106 N N . SER A 1 140 ? 18.504 -3.939 -10.609 1.00 86.25 140 SER A N 1
ATOM 1107 C CA . SER A 1 140 ? 18.318 -4.854 -11.743 1.00 86.25 140 SER A CA 1
ATOM 1108 C C . SER A 1 140 ? 17.506 -4.247 -12.896 1.00 86.25 140 SER A C 1
ATOM 1110 O O . SER A 1 140 ? 17.798 -4.518 -14.057 1.00 86.25 140 SER A O 1
ATOM 1112 N N . GLY A 1 141 ? 16.522 -3.391 -12.591 1.00 80.25 141 GLY A N 1
ATOM 1113 C CA . GLY A 1 141 ? 15.707 -2.701 -13.596 1.00 80.25 141 GLY A CA 1
ATOM 1114 C C . GLY A 1 141 ? 16.347 -1.436 -14.177 1.00 80.25 141 GLY A C 1
ATOM 1115 O O . GLY A 1 141 ? 15.865 -0.923 -15.186 1.00 80.25 141 GLY A O 1
ATOM 1116 N N . LEU A 1 142 ? 17.411 -0.926 -13.550 1.00 81.56 142 LEU A N 1
ATOM 1117 C CA . LEU A 1 142 ? 18.075 0.331 -13.908 1.00 81.56 142 LEU A CA 1
ATOM 1118 C C . LEU A 1 142 ? 19.519 0.143 -14.388 1.00 81.56 142 LEU A C 1
ATOM 1120 O O . LEU A 1 142 ? 20.135 1.129 -14.779 1.00 81.56 142 LEU A O 1
ATOM 1124 N N . ASP A 1 143 ? 20.054 -1.080 -14.387 1.00 76.19 143 ASP A N 1
ATOM 1125 C CA . ASP A 1 143 ? 21.473 -1.369 -14.642 1.00 76.19 143 ASP A CA 1
ATOM 1126 C C . ASP A 1 143 ? 21.979 -0.742 -15.952 1.00 76.19 143 ASP A C 1
ATOM 1128 O O . ASP A 1 143 ? 22.962 -0.002 -15.956 1.00 76.19 143 ASP A O 1
ATOM 1132 N N . GLU A 1 144 ? 21.251 -0.922 -17.058 1.00 78.50 144 GLU A N 1
ATOM 1133 C CA . GLU A 1 144 ? 21.598 -0.287 -18.334 1.00 78.50 144 GLU A CA 1
ATOM 1134 C C . GLU A 1 144 ? 21.560 1.249 -18.238 1.00 78.50 144 GLU A C 1
ATOM 1136 O O . GLU A 1 144 ? 22.476 1.929 -18.694 1.00 78.50 144 GLU A O 1
ATOM 1141 N N . PHE A 1 145 ? 20.536 1.826 -17.606 1.00 80.38 145 PHE A N 1
ATOM 1142 C CA . PHE A 1 145 ? 20.431 3.280 -17.462 1.00 80.38 145 PHE A CA 1
ATOM 1143 C C . PHE A 1 145 ? 21.589 3.856 -16.637 1.00 80.38 145 PHE A C 1
ATOM 1145 O O . PHE A 1 145 ? 22.192 4.846 -17.040 1.00 80.38 145 PHE A O 1
ATOM 1152 N N . VAL A 1 146 ? 21.924 3.222 -15.515 1.00 76.25 146 VAL A N 1
ATOM 1153 C CA . VAL A 1 146 ? 22.996 3.650 -14.609 1.00 76.25 146 VAL A CA 1
ATOM 1154 C C . VAL A 1 146 ? 24.359 3.532 -15.295 1.00 76.25 146 VAL A C 1
ATOM 1156 O O . VAL A 1 146 ? 25.163 4.458 -15.221 1.00 76.25 146 VAL A O 1
ATOM 1159 N N . ASN A 1 147 ? 24.614 2.419 -15.989 1.00 75.44 147 ASN A N 1
ATOM 1160 C CA . ASN A 1 147 ? 25.923 2.128 -16.575 1.00 75.44 147 ASN A CA 1
ATOM 1161 C C . ASN A 1 147 ? 26.189 2.879 -17.891 1.00 75.44 147 ASN A C 1
ATOM 1163 O O . ASN A 1 147 ? 27.347 3.158 -18.205 1.00 75.44 147 ASN A O 1
ATOM 1167 N N . TYR A 1 148 ? 25.152 3.203 -18.676 1.00 69.62 148 TYR A N 1
ATOM 1168 C CA . TYR A 1 148 ? 25.304 3.881 -19.973 1.00 69.62 148 TYR A CA 1
ATOM 1169 C C . TYR A 1 148 ? 25.191 5.418 -19.908 1.00 69.62 148 TYR A C 1
ATOM 1171 O O . TYR A 1 148 ? 25.484 6.083 -20.906 1.00 69.62 148 TYR A O 1
ATOM 1179 N N . GLN A 1 149 ? 24.780 6.008 -18.780 1.00 62.66 149 GLN A N 1
ATOM 1180 C CA . GLN A 1 149 ? 24.576 7.459 -18.647 1.00 62.66 149 GLN A CA 1
ATOM 1181 C C . GLN A 1 149 ? 25.779 8.213 -18.055 1.00 62.66 149 GLN A C 1
ATOM 1183 O O . GLN A 1 149 ? 26.655 7.665 -17.394 1.00 62.66 149 GLN A O 1
ATOM 1188 N N . GLN A 1 150 ? 25.803 9.524 -18.315 1.00 60.88 150 GLN A N 1
ATOM 1189 C CA . GLN A 1 150 ? 26.774 10.478 -17.770 1.00 60.88 150 GLN A CA 1
ATOM 1190 C C . GLN A 1 150 ? 26.688 10.558 -16.229 1.00 60.88 150 GLN A C 1
ATOM 1192 O O . GLN A 1 150 ? 25.595 10.412 -15.667 1.00 60.88 150 GLN A O 1
ATOM 1197 N N . PRO A 1 151 ? 27.799 10.875 -15.536 1.00 61.69 151 PRO A N 1
ATOM 1198 C CA . PRO A 1 151 ? 27.778 11.140 -14.098 1.00 61.69 151 PRO A CA 1
ATOM 1199 C C . PRO A 1 151 ? 26.791 12.271 -13.742 1.00 61.69 151 PRO A C 1
ATOM 1201 O O . PRO A 1 151 ? 26.665 13.243 -14.488 1.00 61.69 151 PRO A O 1
ATOM 1204 N N . ASN A 1 152 ? 26.142 12.171 -12.573 1.00 71.00 152 ASN A N 1
ATOM 1205 C CA . ASN A 1 152 ? 25.144 13.113 -12.020 1.00 71.00 152 ASN A CA 1
ATOM 1206 C C . ASN A 1 152 ? 23.734 13.082 -12.645 1.00 71.00 152 ASN A C 1
ATOM 1208 O O . ASN A 1 152 ? 22.992 14.060 -12.540 1.00 71.00 152 ASN A O 1
ATOM 1212 N N . THR A 1 153 ? 23.343 11.992 -13.304 1.00 80.00 153 THR A N 1
ATOM 1213 C CA . THR A 1 153 ? 21.969 11.825 -13.823 1.00 80.00 153 THR A CA 1
ATOM 1214 C C . THR A 1 153 ? 21.007 11.209 -12.805 1.00 80.00 153 THR A C 1
ATOM 1216 O O . THR A 1 153 ? 19.791 11.335 -12.960 1.00 80.00 153 THR A O 1
ATOM 1219 N N . ILE A 1 154 ? 21.531 10.586 -11.747 1.00 82.31 154 ILE A N 1
ATOM 1220 C CA . ILE A 1 154 ? 20.753 9.973 -10.670 1.00 82.31 154 ILE A CA 1
ATOM 1221 C C . ILE A 1 154 ? 20.689 10.943 -9.488 1.00 82.31 154 ILE A C 1
ATOM 1223 O O . ILE A 1 154 ? 21.614 11.708 -9.215 1.00 82.31 154 ILE A O 1
ATOM 1227 N N . PHE A 1 155 ? 19.555 10.954 -8.789 1.00 85.25 155 PHE A N 1
ATOM 1228 C CA . PHE A 1 155 ? 19.409 11.777 -7.599 1.00 85.25 155 PHE A CA 1
ATOM 1229 C C . PHE A 1 155 ? 20.296 11.212 -6.468 1.00 85.25 155 PHE A C 1
ATOM 1231 O O . PHE A 1 155 ? 20.163 10.033 -6.146 1.00 85.25 155 PHE A O 1
ATOM 1238 N N . PRO A 1 156 ? 21.165 12.003 -5.806 1.00 85.31 156 PRO A N 1
ATOM 1239 C CA . PRO A 1 156 ? 22.239 11.449 -4.966 1.00 85.31 156 PRO A CA 1
ATOM 1240 C C . PRO A 1 156 ? 21.802 10.523 -3.822 1.00 85.31 156 PRO A C 1
ATOM 1242 O O . PRO A 1 156 ? 22.546 9.640 -3.405 1.00 85.31 156 PRO A O 1
ATOM 1245 N N . VAL A 1 157 ? 20.596 10.707 -3.277 1.00 85.81 157 VAL A N 1
ATOM 1246 C CA . VAL A 1 157 ? 20.088 9.843 -2.193 1.00 85.81 157 VAL A CA 1
ATOM 1247 C C . VAL A 1 157 ? 19.582 8.486 -2.691 1.00 85.81 157 VAL A C 1
ATOM 1249 O O . VAL A 1 157 ? 19.382 7.597 -1.873 1.00 85.81 157 VAL A O 1
ATOM 1252 N N . THR A 1 158 ? 19.368 8.324 -4.001 1.00 81.44 158 THR A N 1
ATOM 1253 C CA . THR A 1 158 ? 18.925 7.068 -4.628 1.00 81.44 158 THR A CA 1
ATOM 1254 C C . THR A 1 158 ? 20.068 6.290 -5.281 1.00 81.44 158 THR A C 1
ATOM 1256 O O . THR A 1 158 ? 19.815 5.248 -5.868 1.00 81.44 158 THR A O 1
ATOM 1259 N N . GLU A 1 159 ? 21.309 6.784 -5.201 1.00 71.19 159 GLU A N 1
ATOM 1260 C CA . GLU A 1 159 ? 22.513 6.116 -5.730 1.00 71.19 159 GLU A CA 1
ATOM 1261 C C . GLU A 1 159 ? 23.098 5.047 -4.788 1.00 71.19 159 GLU A C 1
ATOM 1263 O O . GLU A 1 159 ? 24.118 4.443 -5.110 1.00 71.19 159 GLU A O 1
ATOM 1268 N N . LYS A 1 160 ? 22.501 4.838 -3.610 1.00 60.94 160 LYS A N 1
ATOM 1269 C CA . LYS A 1 160 ? 23.038 3.984 -2.542 1.00 60.94 160 LYS A CA 1
ATOM 1270 C C . LYS A 1 160 ? 22.246 2.700 -2.358 1.00 60.94 160 LYS A C 1
ATOM 1272 O O . LYS A 1 160 ? 21.005 2.749 -2.509 1.00 60.94 160 LYS A O 1
#

Mean predicted aligned error: 5.56 Å

Nearest PDB structures (foldseek):
  4cp8-assembly1_F  TM=9.147E-01  e=5.428E-10  Pseudomonas sp. ADP
  4gyr-assembly1_B  TM=9.280E-01  e=1.189E-09  Granulibacter bethesdensis CGDNIH1
  4ist-assembly1_A  TM=8.851E-01  e=2.215E-07  Kluyveromyces lactis
  4n0i-assembly1_A  TM=7.591E-01  e=1.764E-05  Saccharomyces cerevisiae S288C
  4wj3-assembly2_D  TM=8.012E-01  e=1.602E-03  Pseudomonas aeruginosa PAO1

Sequence (160 aa):
RVPAGLNRLIGLKPSFGAWPSKGVVPACQSLDCVTLFTHELDDAILIDTIVRGIDKTDPWSRDIPRQLSSLSILPDKICLISDPSIEFFGPYTNEYQLAWQKTIELIQQLNLPIEYIDGHDFDEAASILYGGPWIAERWSGLDEFVNYQQPNTIFPVTEK

Secondary structure (DSSP, 8-state):
-HHHHHHT-EEE-PPTTSS--TTSPPSSTTT----EEESSHHHHHHHHHHH-S--TT-TT-------GGGGGS--S-EEEEPTTS----STTHHHHHHHHHHHHHHHHTT---EEEE--HHHHHHHHHHHHSTTHHHHHHTTHHHHHHSPTT-S-GGG--

Radius of gyration: 19.42 Å; Cα contacts (8 Å, |Δi|>4): 161; chains: 1; bounding box: 49×31×44 Å

Foldseek 3Di:
DVVCVVVVWDKDWDDWQQAACPPPQDQLLLPDTDIDTDNDPVVRVVVSVVRGDADPPGPRHDNDDDPPVCVPPDDQEAEDEDPPQDDADDPCRVVVVVVVVVVVVVVVVVPHHYHHDHCVVVVVVVCCCPVHDSNVSNCVSCVCVVVVDDPPPDDVVNPD

Solvent-accessible surface area (backbone atoms only — not comparable to full-atom values): 9856 Å² total; per-residue (Å²): 87,71,68,17,71,78,65,76,36,38,42,52,71,65,64,79,16,18,42,50,53,77,92,57,85,58,49,36,66,96,70,56,64,69,68,48,78,35,82,47,68,66,57,49,54,54,50,47,68,68,60,43,40,70,39,96,86,27,93,64,31,33,88,58,81,78,66,69,79,50,77,80,52,78,68,88,54,48,81,40,72,33,87,82,74,70,83,73,70,72,98,54,26,68,60,51,52,52,53,48,53,55,50,50,58,55,54,64,70,67,77,53,51,74,43,74,39,86,44,62,70,60,52,54,60,58,45,35,56,73,80,38,74,52,48,55,40,36,48,69,65,35,47,66,62,64,72,75,49,69,91,83,78,64,61,78,87,72,77,114